Protein AF-A0A9W9SJA1-F1 (afdb_monomer)

InterPro domains:
  IPR000675 Cutinase/acetylxylan esterase [PF01083] (26-110)
  IPR029058 Alpha/Beta hydrolase fold [G3DSA:3.40.50.1820] (1-114)
  IPR029058 Alpha/Beta hydrolase fold [SSF53474] (3-116)

Sequence (122 aa):
MVVSDMLAGGGDDGTLGNLTRPSVNPNTLDSHIAAVLLYGDPRHMPKQTYNVGDVTATGKYPRTAAQLTALSKYANRVHDYCDNKDGVCDAAGTNLSAHIAYVTIWNKTAATGLWTCCSTWA

Nearest PDB structures (foldseek):
  1qoz-assembly2_B  TM=8.575E-01  e=5.100E-05  Trichoderma reesei
  2axe-assembly1_A  TM=8.522E-01  e=3.825E-04  Talaromyces purpureogenus

Structure (mmCIF, N/CA/C/O backbone):
data_AF-A0A9W9SJA1-F1
#
_entry.id   AF-A0A9W9SJA1-F1
#
loop_
_atom_site.group_PDB
_atom_site.id
_atom_site.type_symbol
_atom_site.label_atom_id
_atom_site.label_alt_id
_atom_site.label_comp_id
_atom_site.label_asym_id
_atom_site.label_entity_id
_atom_site.label_seq_id
_atom_site.pdbx_PDB_ins_code
_atom_site.Cartn_x
_atom_site.Cartn_y
_atom_site.Cartn_z
_atom_site.occupancy
_atom_site.B_iso_or_equiv
_atom_site.auth_seq_id
_atom_site.auth_comp_id
_atom_site.auth_asym_id
_atom_site.auth_atom_id
_atom_site.pdbx_PDB_model_num
ATOM 1 N N . MET A 1 1 ? -4.201 -3.994 -2.625 1.00 81.56 1 MET A N 1
ATOM 2 C CA . MET A 1 1 ? -4.991 -3.267 -3.641 1.00 81.56 1 MET A CA 1
ATOM 3 C C . MET A 1 1 ? -6.499 -3.331 -3.383 1.00 81.56 1 MET A C 1
ATOM 5 O O . MET A 1 1 ? -6.995 -2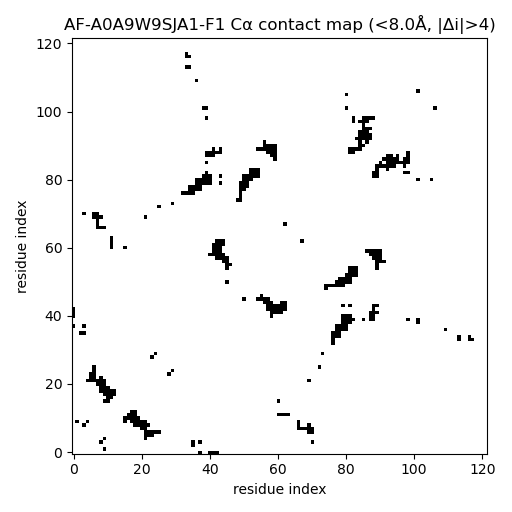.386 -2.797 1.00 81.56 1 MET A O 1
ATOM 9 N N . VAL A 1 2 ? -7.248 -4.390 -3.744 1.00 90.19 2 VAL A N 1
ATOM 10 C CA . VAL A 1 2 ? -8.738 -4.339 -3.730 1.00 90.19 2 VAL A CA 1
ATOM 11 C C . VAL A 1 2 ? -9.327 -4.026 -2.350 1.00 90.19 2 VAL A C 1
ATOM 13 O O . VAL A 1 2 ? -10.093 -3.077 -2.215 1.00 90.19 2 VAL A O 1
ATOM 16 N N . VAL A 1 3 ? -8.944 -4.781 -1.315 1.00 93.06 3 VAL A N 1
ATOM 17 C CA . VAL A 1 3 ? -9.481 -4.594 0.046 1.00 93.06 3 VAL A CA 1
ATOM 18 C C . VAL A 1 3 ? -9.175 -3.192 0.572 1.00 93.06 3 VAL A C 1
ATOM 20 O O . VAL A 1 3 ? -10.067 -2.501 1.051 1.00 93.06 3 VAL A O 1
ATOM 23 N N . SER A 1 4 ? -7.933 -2.729 0.435 1.00 94.50 4 SER A N 1
ATOM 24 C CA . SER A 1 4 ? -7.539 -1.395 0.887 1.00 94.50 4 SER A CA 1
ATOM 25 C C . SER A 1 4 ? -8.164 -0.267 0.056 1.00 94.50 4 SER A C 1
ATOM 27 O O . SER A 1 4 ? -8.399 0.813 0.590 1.00 94.50 4 SER A O 1
ATOM 29 N N . ASP A 1 5 ? -8.526 -0.504 -1.206 1.00 96.44 5 ASP A N 1
ATOM 30 C CA . ASP A 1 5 ? -9.250 0.466 -2.038 1.00 96.44 5 ASP A CA 1
ATOM 31 C C . ASP A 1 5 ? -10.730 0.577 -1.666 1.00 96.44 5 ASP A C 1
ATOM 33 O O . ASP A 1 5 ? -11.303 1.661 -1.757 1.00 96.44 5 ASP A O 1
ATOM 37 N N . MET A 1 6 ? -11.344 -0.487 -1.143 1.00 94.69 6 MET A N 1
ATOM 38 C CA . MET A 1 6 ? -12.677 -0.384 -0.538 1.00 94.69 6 MET A CA 1
ATOM 39 C C . MET A 1 6 ? -12.672 0.561 0.676 1.00 94.69 6 MET A C 1
ATOM 41 O O . MET A 1 6 ? -13.630 1.306 0.886 1.00 94.69 6 MET A O 1
ATOM 45 N N . LEU A 1 7 ? -11.580 0.571 1.449 1.00 95.00 7 LEU A N 1
ATOM 46 C CA . LEU A 1 7 ? -11.418 1.396 2.655 1.00 95.00 7 LEU A CA 1
ATOM 47 C C . LEU A 1 7 ? -10.986 2.835 2.359 1.00 95.00 7 LEU A C 1
ATOM 49 O O . LEU A 1 7 ? -11.338 3.754 3.099 1.00 95.00 7 LEU A O 1
ATOM 53 N N . ALA A 1 8 ? -10.205 3.026 1.297 1.00 96.00 8 ALA A N 1
ATOM 54 C CA . ALA A 1 8 ? -9.491 4.271 1.030 1.00 96.00 8 ALA A CA 1
ATOM 55 C C . ALA A 1 8 ? -9.891 4.966 -0.279 1.00 96.00 8 ALA A C 1
ATOM 57 O O . ALA A 1 8 ? -9.496 6.108 -0.508 1.00 96.00 8 ALA A O 1
ATOM 58 N N . GLY A 1 9 ? -10.689 4.308 -1.120 1.00 96.38 9 GLY A N 1
ATOM 59 C CA . GLY A 1 9 ? -10.883 4.681 -2.517 1.00 96.38 9 GLY A CA 1
ATOM 60 C C . GLY A 1 9 ? -9.776 4.106 -3.401 1.00 96.38 9 GLY A C 1
ATOM 61 O O . GLY A 1 9 ? -8.655 3.884 -2.942 1.00 96.38 9 GLY A O 1
ATOM 62 N N . GLY A 1 10 ? -10.095 3.851 -4.667 1.00 96.44 10 GLY A N 1
ATOM 63 C CA . GLY A 1 10 ? -9.194 3.311 -5.688 1.00 96.44 10 GLY A CA 1
ATOM 64 C C . GLY A 1 10 ? -8.877 4.325 -6.787 1.00 96.44 10 GLY A C 1
ATOM 65 O O . GLY A 1 10 ? -9.224 5.504 -6.672 1.00 96.44 10 GLY A O 1
ATOM 66 N N . GLY A 1 11 ? -8.221 3.849 -7.844 1.00 96.62 11 GLY A N 1
ATOM 67 C CA . GLY A 1 11 ? -7.810 4.664 -8.989 1.00 96.62 11 GLY A CA 1
ATOM 68 C C . GLY A 1 11 ? -6.584 5.539 -8.720 1.00 96.62 11 GLY A C 1
ATOM 69 O O . GLY A 1 11 ? -6.146 5.708 -7.575 1.00 96.62 11 GLY A O 1
ATOM 70 N N . ASP A 1 12 ? -6.044 6.092 -9.798 1.00 95.62 12 ASP A N 1
ATOM 71 C CA . ASP A 1 12 ? -4.897 7.009 -9.822 1.00 95.62 12 ASP A CA 1
ATOM 72 C C . ASP A 1 12 ? -5.044 8.116 -10.889 1.00 95.62 12 ASP A C 1
ATOM 74 O O . ASP A 1 12 ? -4.087 8.842 -11.140 1.00 95.62 12 ASP A O 1
ATOM 78 N N . ASP A 1 13 ? -6.223 8.236 -11.521 1.00 95.06 13 ASP A N 1
ATOM 79 C CA . ASP A 1 13 ? -6.470 9.045 -12.729 1.00 95.06 13 ASP A CA 1
ATOM 80 C C . ASP A 1 13 ? -5.491 8.727 -13.880 1.00 95.06 13 ASP A C 1
ATOM 82 O O . ASP A 1 13 ? -5.178 9.567 -14.724 1.00 95.06 13 ASP A O 1
ATOM 86 N N . GLY A 1 14 ? -5.017 7.480 -13.925 1.00 94.69 14 GLY A N 1
ATOM 87 C CA . GLY A 1 14 ? -4.052 6.985 -14.894 1.00 94.69 14 GLY A CA 1
ATOM 88 C C . GLY A 1 14 ? -4.241 5.496 -15.164 1.00 94.69 14 GLY A C 1
ATOM 89 O O . GLY A 1 14 ? -5.250 5.078 -15.735 1.00 94.69 14 GLY A O 1
ATOM 90 N N . THR A 1 15 ? -3.253 4.684 -14.785 1.00 95.25 15 THR A N 1
ATOM 91 C CA . THR A 1 15 ? -3.222 3.250 -15.128 1.00 95.25 15 THR A CA 1
ATOM 92 C C . THR A 1 15 ? -4.339 2.466 -14.442 1.00 95.25 15 THR A C 1
ATOM 94 O O . THR A 1 15 ? -4.874 1.518 -15.014 1.00 95.25 15 THR A O 1
ATOM 97 N N . LEU A 1 16 ? -4.706 2.859 -13.223 1.00 95.12 16 LEU A N 1
ATOM 98 C CA . LEU A 1 16 ? -5.771 2.238 -12.438 1.00 95.12 16 LEU A CA 1
ATOM 99 C C . LEU A 1 16 ? -7.152 2.855 -12.718 1.00 95.12 16 LEU A C 1
ATOM 101 O O . LEU A 1 16 ? -8.137 2.455 -12.094 1.00 95.12 16 LEU A O 1
ATOM 105 N N . GLY A 1 17 ? -7.231 3.805 -13.652 1.00 96.19 17 GLY A N 1
ATOM 106 C CA . GLY A 1 17 ? -8.450 4.519 -14.008 1.00 96.19 17 GLY A CA 1
ATOM 107 C C . GLY A 1 17 ? -8.830 5.611 -13.008 1.00 96.19 17 GLY A C 1
ATOM 108 O O . GLY A 1 17 ? -8.047 6.003 -12.137 1.00 96.19 17 GLY A O 1
ATOM 109 N N . ASN A 1 18 ? -10.056 6.114 -13.165 1.00 97.31 18 ASN A N 1
ATOM 110 C CA . ASN A 1 18 ? -10.565 7.257 -12.411 1.00 97.31 18 ASN A CA 1
ATOM 111 C C . ASN A 1 18 ? -10.542 7.015 -10.900 1.00 97.31 18 ASN A C 1
ATOM 113 O O . ASN A 1 18 ? -10.853 5.918 -10.424 1.00 97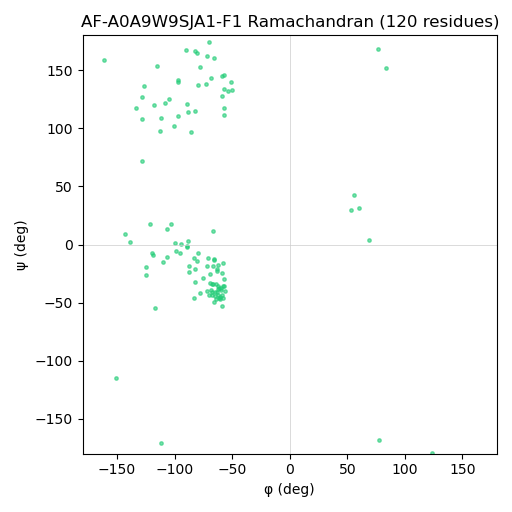.31 18 ASN A O 1
ATOM 117 N N . LEU A 1 19 ? -10.271 8.077 -10.143 1.00 97.25 19 LEU A N 1
ATOM 118 C CA . LEU A 1 19 ? -10.395 8.051 -8.690 1.00 97.25 19 LEU A CA 1
ATOM 119 C C . LEU A 1 19 ? -11.809 7.652 -8.247 1.00 97.25 19 LEU A C 1
ATOM 121 O O . LEU A 1 19 ? -12.817 8.193 -8.708 1.00 97.25 19 LEU A O 1
ATOM 125 N N . THR A 1 20 ? -11.880 6.738 -7.282 1.00 96.38 20 THR A N 1
ATOM 126 C CA . THR A 1 20 ? -13.134 6.329 -6.642 1.00 96.38 20 THR A CA 1
ATOM 127 C C . THR A 1 20 ? -13.140 6.702 -5.165 1.00 96.38 20 THR A C 1
ATOM 129 O O . THR A 1 20 ? -12.101 6.835 -4.518 1.00 96.38 20 THR A O 1
ATOM 132 N N . ARG A 1 21 ? -14.339 6.892 -4.609 1.00 95.19 21 ARG A N 1
ATOM 133 C CA . ARG A 1 21 ? -14.518 7.107 -3.167 1.00 95.19 21 ARG A CA 1
ATOM 134 C C . ARG A 1 21 ? -14.425 5.767 -2.422 1.00 95.19 21 ARG A C 1
ATOM 136 O O . ARG A 1 21 ? -14.791 4.748 -3.009 1.00 95.19 21 ARG A O 1
ATOM 143 N N . PRO A 1 22 ? -14.017 5.759 -1.137 1.00 94.19 22 PRO A N 1
ATOM 144 C CA . PRO A 1 22 ? -14.170 4.583 -0.284 1.00 94.19 22 PRO A CA 1
ATOM 145 C C . PRO A 1 22 ? -15.600 4.040 -0.344 1.00 94.19 22 PRO A C 1
ATOM 147 O O . PRO A 1 22 ? -16.556 4.811 -0.221 1.00 94.19 22 PRO A O 1
ATOM 150 N N . SER A 1 23 ? -15.746 2.728 -0.521 1.00 92.06 23 SER A N 1
ATOM 151 C CA . SER A 1 23 ? -17.045 2.048 -0.481 1.00 92.06 23 SER A CA 1
ATOM 152 C C . SER A 1 23 ? -17.429 1.622 0.936 1.00 92.06 23 SER A C 1
ATOM 154 O O . SER A 1 23 ? -18.613 1.489 1.240 1.00 92.06 23 SER A O 1
ATOM 156 N N . VAL A 1 24 ? -16.446 1.456 1.824 1.00 89.94 24 VAL A N 1
ATOM 157 C CA . VAL A 1 24 ? -16.663 1.189 3.247 1.00 89.94 24 VAL A CA 1
ATOM 158 C C . VAL A 1 24 ? -16.756 2.508 4.000 1.00 89.94 24 VAL A C 1
ATOM 160 O O . VAL A 1 24 ? -15.823 3.313 4.009 1.00 89.94 24 VAL A O 1
ATOM 163 N N . ASN A 1 25 ? -17.893 2.725 4.661 1.00 84.06 25 ASN A N 1
ATOM 164 C CA . ASN A 1 25 ? -18.085 3.881 5.522 1.00 84.06 25 ASN A CA 1
ATOM 165 C C . ASN A 1 25 ? -17.466 3.613 6.911 1.00 84.06 25 ASN A C 1
ATOM 167 O O . ASN A 1 25 ? -17.983 2.760 7.643 1.00 84.06 25 ASN A O 1
ATOM 171 N N . PRO A 1 26 ? -16.417 4.356 7.316 1.00 76.19 26 PRO A N 1
ATOM 172 C CA . PRO A 1 26 ? -15.775 4.167 8.616 1.00 76.19 26 PRO A CA 1
ATOM 173 C C . PRO A 1 26 ? -16.715 4.465 9.792 1.00 76.19 26 PRO A C 1
ATOM 175 O O . PRO A 1 26 ? -16.511 3.970 10.887 1.00 76.19 26 PRO A O 1
ATOM 178 N N . ASN A 1 27 ? -17.786 5.233 9.595 1.00 78.19 27 ASN A N 1
ATOM 179 C CA . ASN A 1 27 ? -18.708 5.553 10.686 1.00 78.19 27 ASN A CA 1
ATOM 180 C C . ASN A 1 27 ? -19.708 4.425 10.982 1.00 78.19 27 ASN A C 1
ATOM 182 O O . ASN A 1 27 ? -20.384 4.475 12.003 1.00 78.19 27 ASN A O 1
ATOM 186 N N . THR A 1 28 ? -19.849 3.443 10.086 1.00 78.38 28 THR A N 1
ATOM 187 C CA . THR A 1 28 ? -20.863 2.381 10.218 1.00 78.38 28 THR A CA 1
ATOM 188 C C . THR A 1 28 ? -20.284 0.976 10.176 1.00 78.38 28 THR A C 1
ATOM 190 O O . THR A 1 28 ? -20.905 0.061 10.700 1.00 78.38 28 THR A O 1
ATOM 193 N N . LEU A 1 29 ? -19.136 0.777 9.524 1.00 76.75 29 LEU A N 1
ATOM 194 C CA . LEU A 1 29 ? -18.564 -0.554 9.301 1.00 76.75 29 LEU A CA 1
ATOM 195 C C . LEU A 1 29 ? -17.178 -0.740 9.927 1.00 76.75 29 LEU A C 1
ATOM 197 O O . LEU A 1 29 ? -16.679 -1.861 9.951 1.00 76.75 29 LEU A O 1
ATOM 201 N N . ASP A 1 30 ? -16.571 0.318 10.471 1.00 73.50 30 ASP A N 1
ATOM 202 C CA . ASP A 1 30 ? -15.244 0.243 11.095 1.00 73.50 30 ASP A CA 1
ATOM 203 C C . ASP A 1 30 ? -15.193 -0.740 12.270 1.00 73.50 30 ASP A C 1
ATOM 205 O O . ASP A 1 30 ? -14.249 -1.518 12.387 1.00 73.50 30 ASP A O 1
ATOM 209 N N . SER A 1 31 ? -16.246 -0.785 13.091 1.00 79.50 31 SER A N 1
ATOM 210 C CA . SER A 1 31 ? -16.354 -1.706 14.230 1.00 79.50 31 SER A CA 1
ATOM 211 C C . SER A 1 31 ? -16.438 -3.182 13.834 1.00 79.50 31 SER A C 1
ATOM 213 O O . SER A 1 31 ? -16.305 -4.043 14.697 1.00 79.50 31 SER A O 1
ATOM 215 N N . HIS A 1 32 ? -16.671 -3.488 12.555 1.00 86.94 32 HIS A N 1
ATOM 216 C CA . HIS A 1 32 ? -16.768 -4.857 12.043 1.00 86.94 32 HIS A CA 1
ATOM 217 C C . HIS A 1 32 ? -15.479 -5.346 11.378 1.00 86.94 32 HIS A C 1
ATOM 219 O O . HIS A 1 32 ? -15.385 -6.513 11.000 1.00 86.94 32 HIS A O 1
ATOM 225 N N . ILE A 1 33 ? -14.483 -4.475 11.231 1.00 88.50 33 ILE A N 1
ATOM 226 C CA . ILE A 1 33 ? -13.179 -4.840 10.691 1.00 88.50 33 ILE A CA 1
ATOM 227 C C . ILE A 1 33 ? -12.263 -5.090 11.879 1.00 88.50 33 ILE A C 1
ATOM 229 O O . ILE A 1 33 ? -11.896 -4.157 12.583 1.00 88.50 33 ILE A O 1
ATOM 233 N N . ALA A 1 34 ? -11.881 -6.346 12.099 1.00 89.12 34 ALA A N 1
ATOM 234 C CA . ALA A 1 34 ? -10.906 -6.681 13.134 1.00 89.12 34 ALA A CA 1
ATOM 235 C C . ALA A 1 34 ? -9.473 -6.376 12.671 1.00 89.12 34 ALA A C 1
ATOM 237 O O . ALA A 1 34 ? -8.681 -5.815 13.420 1.00 89.12 34 ALA A O 1
ATOM 238 N N . ALA A 1 35 ? -9.154 -6.701 11.416 1.00 91.88 35 ALA A N 1
ATOM 239 C CA . ALA A 1 35 ? -7.833 -6.497 10.838 1.00 91.88 35 ALA A CA 1
ATOM 240 C C . ALA A 1 35 ? -7.866 -6.525 9.306 1.00 91.88 35 ALA A C 1
ATOM 242 O O . ALA A 1 35 ? -8.769 -7.101 8.696 1.00 91.88 35 ALA A O 1
ATOM 243 N N . VAL A 1 36 ? -6.845 -5.932 8.691 1.00 93.56 36 VAL A N 1
ATOM 244 C CA . VAL A 1 36 ? -6.634 -5.887 7.243 1.00 93.56 36 VAL A CA 1
ATOM 245 C C . VAL A 1 36 ? -5.180 -6.237 6.968 1.00 93.56 36 VAL A C 1
ATOM 247 O O . VAL A 1 36 ? -4.279 -5.518 7.387 1.00 93.56 36 VAL A O 1
ATOM 250 N N . LEU A 1 37 ? -4.949 -7.330 6.249 1.00 95.31 37 LEU A N 1
ATOM 251 C CA . LEU A 1 37 ? -3.609 -7.754 5.853 1.00 95.31 37 LEU A CA 1
ATOM 252 C C . LEU A 1 37 ? -3.402 -7.439 4.376 1.00 95.31 37 LEU A C 1
ATOM 254 O O . LEU A 1 37 ? -4.194 -7.865 3.532 1.00 95.31 37 LEU A O 1
ATOM 258 N N . LEU A 1 38 ? -2.343 -6.699 4.066 1.00 97.00 38 LEU A N 1
ATOM 259 C CA . LEU A 1 38 ? -1.947 -6.381 2.702 1.00 97.00 38 LEU A CA 1
ATOM 260 C C . LEU A 1 38 ? -0.565 -6.982 2.463 1.00 97.00 38 LEU A C 1
ATOM 262 O O . LEU A 1 38 ? 0.380 -6.679 3.180 1.00 97.00 38 LEU A O 1
ATOM 266 N N . TYR A 1 39 ? -0.468 -7.877 1.488 1.00 97.38 39 TYR A N 1
ATOM 267 C CA . TYR A 1 39 ? 0.785 -8.507 1.084 1.00 97.38 39 TYR A CA 1
ATOM 268 C C . TYR A 1 39 ? 1.202 -7.945 -0.263 1.00 97.38 39 TYR A C 1
ATOM 270 O O . TYR A 1 39 ? 0.423 -8.025 -1.217 1.00 97.38 39 TYR A O 1
ATOM 278 N N . GLY A 1 40 ? 2.396 -7.354 -0.316 1.00 97.06 40 GLY A N 1
ATOM 279 C CA . GLY A 1 40 ? 2.942 -6.767 -1.531 1.00 97.06 40 GLY A CA 1
ATOM 280 C C . GLY A 1 40 ? 2.006 -5.728 -2.144 1.00 97.06 40 GLY A C 1
ATOM 281 O O . GLY A 1 40 ? 1.802 -5.756 -3.356 1.00 97.06 40 GLY A O 1
ATOM 282 N N . ASP A 1 41 ? 1.379 -4.847 -1.344 1.00 97.50 41 ASP A N 1
ATOM 283 C CA . ASP A 1 41 ? 0.404 -3.886 -1.878 1.00 97.50 41 ASP A CA 1
ATOM 284 C C . ASP A 1 41 ? 1.067 -3.026 -2.970 1.00 97.50 41 ASP A C 1
ATOM 286 O O . ASP A 1 41 ? 1.960 -2.236 -2.661 1.00 97.50 41 ASP A O 1
ATOM 290 N N . PRO A 1 42 ? 0.610 -3.080 -4.239 1.00 97.25 42 PRO A N 1
ATOM 291 C CA . PRO A 1 42 ? 1.115 -2.182 -5.277 1.00 97.25 42 PRO A CA 1
ATOM 292 C C . PRO A 1 42 ? 0.922 -0.705 -4.920 1.00 97.25 42 PRO A C 1
ATOM 294 O O . PRO A 1 42 ? 1.510 0.169 -5.551 1.00 97.25 42 PRO A O 1
ATOM 297 N N . ARG A 1 43 ? 0.061 -0.431 -3.933 1.00 97.50 43 ARG A N 1
ATOM 298 C CA . ARG A 1 43 ? -0.286 0.900 -3.444 1.00 97.50 43 ARG A CA 1
ATOM 299 C C . ARG A 1 43 ? 0.403 1.246 -2.120 1.00 97.50 43 ARG A C 1
ATOM 301 O O . ARG A 1 43 ? -0.055 2.157 -1.428 1.00 97.50 43 ARG A O 1
ATOM 308 N N . HIS A 1 44 ? 1.468 0.521 -1.767 1.00 97.88 44 HIS A N 1
ATOM 309 C CA . HIS A 1 44 ? 2.299 0.787 -0.596 1.00 97.88 44 HIS A CA 1
ATOM 310 C C . HIS A 1 44 ? 2.758 2.248 -0.559 1.00 97.88 44 HIS A C 1
ATOM 312 O O . HIS A 1 44 ? 3.129 2.832 -1.584 1.00 97.88 44 HIS A O 1
ATOM 318 N N . MET A 1 45 ? 2.749 2.832 0.637 1.00 98.00 45 MET A N 1
ATOM 319 C CA . MET A 1 45 ? 3.273 4.169 0.893 1.00 98.00 45 MET A CA 1
ATOM 320 C C . MET A 1 45 ? 4.288 4.102 2.034 1.00 98.00 45 MET A C 1
ATOM 322 O O . MET A 1 45 ? 4.009 3.473 3.057 1.00 98.00 45 MET A O 1
ATOM 326 N N . PRO A 1 46 ? 5.438 4.782 1.919 1.00 97.44 46 PRO A N 1
ATOM 327 C CA . PRO A 1 46 ? 6.444 4.752 2.965 1.00 97.44 46 PRO A CA 1
ATOM 328 C C . PRO A 1 46 ? 5.994 5.541 4.203 1.00 97.44 46 PRO A C 1
ATOM 330 O O . PRO A 1 46 ? 5.117 6.413 4.144 1.00 97.44 46 PRO A O 1
ATOM 333 N N . LYS A 1 47 ? 6.660 5.272 5.333 1.00 95.62 47 LYS A N 1
ATOM 334 C CA . LYS A 1 47 ? 6.498 5.996 6.612 1.00 95.62 47 LYS A CA 1
ATOM 335 C C . LYS A 1 47 ? 5.078 5.952 7.191 1.00 95.62 47 LYS A C 1
ATOM 337 O O . LYS A 1 47 ? 4.650 6.901 7.846 1.00 95.62 47 LYS A O 1
ATOM 342 N N . GLN A 1 48 ? 4.350 4.866 6.955 1.00 97.06 48 GLN A N 1
ATOM 343 C CA . GLN A 1 48 ? 3.047 4.646 7.572 1.00 97.06 48 GLN A CA 1
ATOM 344 C C . GLN A 1 48 ? 3.193 3.758 8.804 1.00 97.06 48 GLN A C 1
ATOM 346 O O . GLN A 1 48 ? 3.971 2.808 8.806 1.00 97.06 48 GLN A O 1
ATOM 351 N N . THR A 1 49 ? 2.431 4.054 9.856 1.00 96.19 49 THR A N 1
ATOM 352 C CA . THR A 1 49 ? 2.494 3.313 11.129 1.00 96.19 49 THR A CA 1
ATOM 353 C C . THR A 1 49 ? 2.001 1.872 11.013 1.00 96.19 49 THR A C 1
ATOM 355 O O . THR A 1 49 ? 2.296 1.061 11.882 1.00 96.19 49 THR A O 1
ATOM 358 N N . TYR A 1 50 ? 1.240 1.569 9.961 1.00 95.12 50 TYR A N 1
ATOM 359 C CA . TYR A 1 50 ? 0.715 0.239 9.657 1.00 95.12 50 TYR A CA 1
ATOM 360 C C . TYR A 1 50 ? 1.652 -0.610 8.784 1.00 95.12 50 TYR A C 1
ATOM 362 O O . TYR A 1 50 ? 1.320 -1.752 8.470 1.00 95.12 50 TYR A O 1
ATOM 370 N N . ASN A 1 51 ? 2.804 -0.080 8.363 1.00 97.12 51 ASN A N 1
ATOM 371 C CA . ASN A 1 51 ? 3.753 -0.844 7.557 1.00 97.12 51 ASN A CA 1
ATOM 372 C C . ASN A 1 51 ? 4.461 -1.898 8.414 1.00 97.12 51 ASN A C 1
ATOM 374 O O . ASN A 1 51 ? 4.897 -1.622 9.533 1.00 97.12 51 ASN A O 1
ATOM 378 N N . VAL A 1 52 ? 4.628 -3.091 7.852 1.00 95.12 52 VAL A N 1
ATOM 379 C CA . VAL A 1 52 ? 5.480 -4.145 8.395 1.00 95.12 52 VAL A CA 1
ATOM 380 C C . VAL A 1 52 ? 6.664 -4.319 7.449 1.00 95.12 52 VAL A C 1
ATOM 382 O O . VAL A 1 52 ? 6.506 -4.805 6.332 1.00 95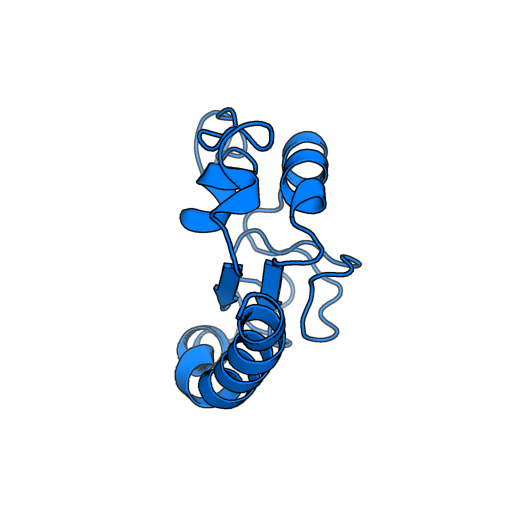.12 52 VAL A O 1
ATOM 385 N N . GLY A 1 53 ? 7.840 -3.885 7.903 1.00 88.94 53 GLY A N 1
ATOM 386 C CA . GLY A 1 53 ? 9.056 -3.778 7.093 1.00 88.94 53 GLY A CA 1
ATOM 387 C C . GLY A 1 53 ? 9.625 -2.356 7.103 1.00 88.94 53 GLY A C 1
ATOM 388 O O . GLY A 1 53 ? 9.086 -1.463 7.758 1.00 88.94 53 GLY A O 1
ATOM 389 N N . ASP A 1 54 ? 10.730 -2.150 6.390 1.00 91.31 54 ASP A N 1
ATOM 390 C CA . ASP A 1 54 ? 11.496 -0.897 6.348 1.00 91.31 54 ASP A CA 1
ATOM 391 C C . ASP A 1 54 ? 11.620 -0.301 4.933 1.00 91.31 54 ASP A C 1
ATOM 393 O O . ASP A 1 54 ? 12.452 0.577 4.692 1.00 91.31 54 ASP A O 1
ATOM 397 N N . VAL A 1 55 ? 10.765 -0.734 3.997 1.00 96.88 55 VAL A N 1
ATOM 398 C CA . VAL A 1 55 ? 10.718 -0.195 2.630 1.00 96.88 55 VAL A CA 1
ATOM 399 C C . VAL A 1 55 ? 10.427 1.309 2.659 1.00 96.88 55 VAL A C 1
ATOM 401 O O . VAL A 1 55 ? 9.487 1.791 3.294 1.00 96.88 55 VAL A O 1
ATOM 404 N N . THR A 1 56 ? 11.281 2.069 1.969 1.00 96.62 56 THR A N 1
ATOM 405 C CA . THR A 1 56 ? 11.229 3.542 1.936 1.00 96.62 56 THR A CA 1
ATOM 406 C C . THR A 1 56 ? 10.709 4.107 0.615 1.00 96.62 56 THR A C 1
ATOM 408 O O . THR A 1 56 ? 10.406 5.301 0.548 1.00 96.62 56 THR A O 1
ATOM 411 N N . ALA A 1 57 ? 10.580 3.271 -0.417 1.00 98.00 57 ALA A N 1
ATOM 412 C CA . ALA A 1 57 ? 9.949 3.625 -1.681 1.00 98.00 57 ALA A CA 1
ATOM 413 C C . ALA A 1 57 ? 8.419 3.499 -1.597 1.00 98.00 57 ALA A C 1
ATOM 415 O O . ALA A 1 57 ? 7.870 2.910 -0.669 1.00 98.00 57 ALA A O 1
ATOM 416 N N . THR A 1 58 ? 7.719 4.059 -2.581 1.00 98.25 58 THR A N 1
ATOM 417 C CA . THR A 1 58 ? 6.302 3.751 -2.809 1.00 98.25 58 THR A CA 1
ATOM 418 C C . THR A 1 58 ? 6.154 2.444 -3.579 1.00 98.25 58 THR A C 1
ATOM 420 O O . THR A 1 58 ? 7.092 2.008 -4.242 1.00 98.25 58 THR A O 1
ATOM 423 N N . GLY A 1 59 ? 4.946 1.884 -3.594 1.00 97.81 59 GLY A N 1
ATOM 424 C CA . GLY A 1 59 ? 4.570 0.870 -4.576 1.00 97.81 59 GLY A CA 1
ATOM 425 C C . GLY A 1 59 ? 4.418 1.446 -5.984 1.00 97.81 59 GLY A C 1
ATOM 426 O O . GLY A 1 59 ? 4.493 2.661 -6.195 1.00 97.81 59 GLY A O 1
ATOM 427 N N . LYS A 1 60 ? 4.197 0.560 -6.960 1.00 97.19 60 LYS A N 1
ATOM 428 C CA . LYS A 1 60 ? 4.008 0.913 -8.380 1.00 97.19 60 LYS A CA 1
ATOM 429 C C . LYS A 1 60 ? 2.863 1.890 -8.641 1.00 97.19 60 LYS A C 1
ATOM 431 O O . LYS A 1 60 ? 2.926 2.648 -9.604 1.00 97.19 60 LYS A O 1
ATOM 436 N N . TYR A 1 61 ? 1.829 1.857 -7.809 1.00 97.25 61 TYR A N 1
ATOM 437 C CA . TYR A 1 61 ? 0.628 2.674 -7.949 1.00 97.25 61 TYR A CA 1
ATOM 438 C C . TYR A 1 61 ? 0.342 3.402 -6.630 1.00 97.25 61 TYR A C 1
ATOM 440 O O . TYR A 1 61 ? -0.582 3.023 -5.902 1.00 97.25 61 TYR A O 1
ATOM 448 N N . PRO A 1 62 ? 1.161 4.411 -6.278 1.00 96.00 62 PRO A N 1
ATOM 449 C CA . PRO A 1 62 ? 1.086 5.083 -4.987 1.00 96.00 62 PRO A CA 1
ATOM 450 C C . PRO A 1 62 ? -0.297 5.683 -4.733 1.00 96.00 62 PRO A C 1
ATOM 452 O O . PRO A 1 62 ? -0.973 6.167 -5.643 1.00 96.00 62 PRO A O 1
ATOM 455 N N . ARG A 1 63 ? -0.717 5.683 -3.466 1.00 97.12 63 ARG A N 1
ATOM 456 C CA . ARG A 1 63 ? -1.969 6.329 -3.057 1.00 97.12 63 ARG A CA 1
ATOM 457 C C . ARG A 1 63 ? -1.856 7.841 -3.180 1.00 97.12 63 ARG A C 1
ATOM 459 O O . ARG A 1 63 ? -0.839 8.435 -2.823 1.00 97.12 63 ARG A O 1
ATOM 466 N N . THR A 1 64 ? -2.949 8.480 -3.585 1.00 97.38 64 THR A N 1
ATOM 467 C CA . THR A 1 64 ? -3.080 9.934 -3.454 1.00 97.38 64 THR A CA 1
ATOM 468 C C . THR A 1 64 ? -3.128 10.332 -1.978 1.00 97.38 64 THR A C 1
ATOM 470 O O . THR A 1 64 ? -3.471 9.527 -1.109 1.00 97.38 64 THR A O 1
ATOM 473 N N . ALA A 1 65 ? -2.851 11.602 -1.669 1.00 97.12 65 ALA A N 1
ATOM 474 C CA . ALA A 1 65 ? -2.931 12.105 -0.295 1.00 97.12 65 ALA A CA 1
ATOM 475 C C . ALA A 1 65 ? -4.325 11.897 0.338 1.00 97.12 65 ALA A C 1
ATOM 477 O O . ALA A 1 65 ? -4.436 11.575 1.523 1.00 97.12 65 ALA A O 1
ATOM 478 N N . ALA A 1 66 ? -5.392 12.026 -0.459 1.00 97.06 66 ALA A N 1
ATOM 479 C CA . ALA A 1 66 ? -6.763 11.796 -0.008 1.00 97.06 66 ALA A CA 1
ATOM 480 C C . ALA A 1 66 ? -7.019 10.318 0.332 1.00 97.06 66 ALA A C 1
ATOM 482 O O . ALA A 1 66 ? -7.590 10.021 1.381 1.00 97.06 66 ALA A O 1
ATOM 483 N N . GLN A 1 6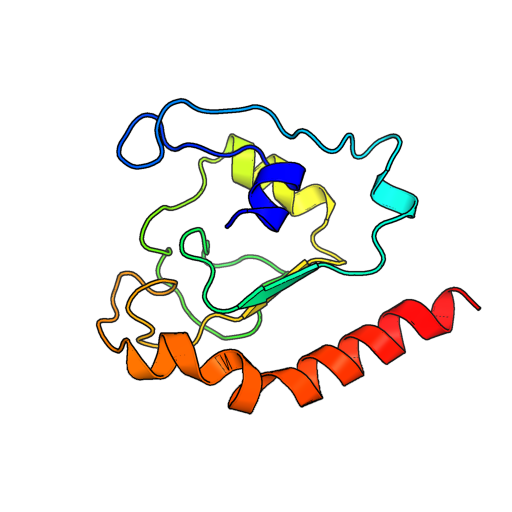7 ? -6.548 9.395 -0.512 1.00 97.56 67 GLN A N 1
ATOM 484 C CA . GLN A 1 67 ? -6.638 7.955 -0.252 1.00 97.56 67 GLN A CA 1
ATOM 485 C C . GLN A 1 67 ? -5.805 7.561 0.974 1.00 97.56 67 GLN A C 1
ATOM 487 O O . GLN A 1 67 ? -6.261 6.789 1.813 1.00 97.56 67 GLN A O 1
ATOM 492 N N . LEU A 1 68 ? -4.608 8.131 1.132 1.00 97.19 68 LEU A N 1
ATOM 493 C CA . LEU A 1 68 ? -3.752 7.872 2.288 1.00 97.19 68 LEU A CA 1
ATOM 494 C C . LEU A 1 68 ? -4.408 8.325 3.602 1.00 97.19 68 LEU A C 1
ATOM 496 O O . LEU A 1 68 ? -4.429 7.575 4.575 1.00 97.19 68 LEU A O 1
ATOM 500 N N . THR A 1 69 ? -5.023 9.510 3.592 1.00 96.25 69 THR A N 1
ATOM 501 C CA . THR A 1 69 ? -5.804 10.047 4.722 1.00 96.25 69 THR A CA 1
ATOM 502 C C . THR A 1 69 ? -7.038 9.193 5.029 1.00 96.25 69 THR A C 1
ATOM 504 O O . THR A 1 69 ? -7.454 9.067 6.179 1.00 96.25 69 THR A O 1
ATOM 507 N N . ALA A 1 70 ? -7.664 8.603 4.010 1.00 95.38 70 ALA A N 1
ATOM 508 C CA . ALA A 1 70 ? -8.787 7.696 4.213 1.00 95.38 70 ALA A CA 1
ATOM 509 C C . ALA A 1 70 ? -8.331 6.369 4.844 1.00 95.38 70 ALA A C 1
ATOM 511 O O . ALA A 1 70 ? -8.959 5.914 5.800 1.00 95.38 70 ALA A O 1
ATOM 512 N N . LEU A 1 71 ? -7.220 5.790 4.371 1.00 95.75 71 LEU A N 1
ATOM 513 C CA . LEU A 1 71 ? -6.680 4.536 4.903 1.00 95.75 71 LEU A CA 1
ATOM 514 C C . LEU A 1 71 ? -6.148 4.686 6.334 1.00 95.75 71 LEU A C 1
ATOM 516 O O . LEU A 1 71 ? -6.302 3.768 7.136 1.00 95.75 71 LEU A O 1
ATOM 520 N N . SER A 1 72 ? -5.581 5.846 6.689 1.00 94.38 72 SER A N 1
ATOM 521 C CA . SER A 1 72 ? -5.025 6.087 8.028 1.00 94.38 72 SER A CA 1
ATOM 522 C C . SER A 1 72 ? -6.067 6.001 9.149 1.00 94.38 72 SER A C 1
ATOM 524 O O . SER A 1 72 ? -5.702 5.808 10.305 1.00 94.38 72 SER A O 1
ATOM 526 N N . LYS A 1 73 ? -7.365 6.082 8.828 1.00 92.88 73 LYS A N 1
ATOM 527 C CA . LYS A 1 73 ? -8.459 5.830 9.783 1.00 92.88 73 LYS A CA 1
ATOM 528 C C . LYS A 1 73 ? -8.469 4.394 10.311 1.00 92.88 73 LYS A C 1
ATOM 530 O O . LYS A 1 73 ? -8.976 4.160 11.398 1.00 92.88 73 LYS A O 1
ATOM 535 N N . TYR A 1 74 ? -7.875 3.465 9.565 1.00 92.38 74 TYR A N 1
ATOM 536 C CA . TYR A 1 74 ? -7.757 2.050 9.907 1.00 92.38 74 TYR A CA 1
ATOM 537 C C . TYR A 1 74 ? -6.324 1.671 10.323 1.00 92.38 74 TYR A C 1
ATOM 539 O O . TYR A 1 74 ? -5.993 0.489 10.377 1.00 92.38 74 TYR A O 1
ATOM 547 N N . ALA A 1 75 ? -5.446 2.645 10.600 1.00 92.94 75 ALA A N 1
ATOM 548 C CA . ALA A 1 75 ? -4.012 2.415 10.811 1.00 92.94 75 ALA A CA 1
ATOM 549 C C . ALA A 1 75 ? -3.678 1.459 11.969 1.00 92.94 75 ALA A C 1
ATOM 551 O O . ALA A 1 75 ? -2.625 0.836 11.962 1.00 92.94 75 ALA A O 1
ATOM 552 N N . ASN A 1 76 ? -4.562 1.328 12.956 1.00 90.56 76 ASN A N 1
ATOM 553 C CA . ASN A 1 76 ? -4.423 0.387 14.069 1.00 90.56 76 ASN A CA 1
ATOM 554 C C . ASN A 1 76 ? -4.828 -1.058 13.719 1.00 90.56 76 ASN A C 1
ATOM 556 O O . ASN A 1 76 ? -4.677 -1.941 14.558 1.00 90.56 76 ASN A O 1
ATOM 560 N N . ARG A 1 77 ? -5.385 -1.289 12.526 1.00 90.75 77 ARG A N 1
ATOM 561 C CA . ARG A 1 77 ? -5.902 -2.589 12.065 1.00 90.75 77 ARG A CA 1
ATOM 562 C C . ARG A 1 77 ? -5.296 -3.043 10.741 1.00 90.75 77 ARG A C 1
ATOM 564 O O . ARG A 1 77 ? -5.393 -4.218 10.395 1.00 90.75 77 ARG A O 1
ATOM 571 N N . VAL A 1 78 ? -4.722 -2.119 9.977 1.00 94.25 78 VAL A N 1
ATOM 572 C CA . VAL A 1 78 ? -3.998 -2.426 8.745 1.00 94.25 78 VAL A CA 1
ATOM 573 C C . VAL A 1 78 ? -2.596 -2.909 9.099 1.00 94.25 78 VAL A C 1
ATOM 575 O O . VAL A 1 78 ? -1.925 -2.335 9.951 1.00 94.25 78 VAL A O 1
ATOM 578 N N . HIS A 1 79 ? -2.158 -3.948 8.403 1.00 95.50 79 HIS A N 1
ATOM 579 C CA . HIS A 1 79 ? -0.774 -4.387 8.354 1.00 95.50 79 HIS A CA 1
ATOM 580 C C . HIS A 1 79 ? -0.377 -4.511 6.883 1.00 95.50 79 HIS A C 1
ATOM 582 O O . HIS A 1 79 ? -0.868 -5.400 6.182 1.00 95.50 79 HIS A O 1
ATOM 588 N N . ASP A 1 80 ? 0.465 -3.591 6.414 1.00 97.31 80 ASP A N 1
ATOM 589 C CA . ASP A 1 80 ? 0.967 -3.564 5.040 1.00 97.31 80 ASP A CA 1
ATOM 590 C C . ASP A 1 80 ? 2.383 -4.136 4.985 1.00 97.31 80 ASP A C 1
ATOM 592 O O . ASP A 1 80 ? 3.349 -3.486 5.384 1.00 97.31 80 ASP A O 1
ATOM 596 N N . TYR A 1 81 ? 2.489 -5.386 4.545 1.00 97.50 81 TYR A N 1
ATOM 597 C CA . TYR A 1 81 ? 3.747 -6.104 4.416 1.00 97.50 81 TYR A CA 1
ATOM 598 C C . TYR A 1 81 ? 4.337 -5.820 3.042 1.00 97.50 81 TYR A C 1
ATOM 600 O O . TYR A 1 81 ? 3.793 -6.249 2.019 1.00 97.50 81 TYR A O 1
ATOM 608 N N . CYS A 1 82 ? 5.477 -5.139 3.040 1.00 97.94 82 CYS A N 1
ATOM 609 C CA . CYS A 1 82 ? 6.262 -4.909 1.842 1.00 97.94 82 CYS A CA 1
A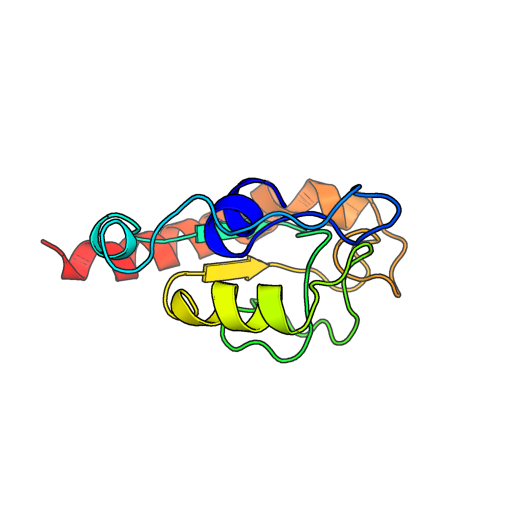TOM 610 C C . CYS A 1 82 ? 7.707 -5.333 2.091 1.00 97.94 82 CYS A C 1
ATOM 612 O O . CYS A 1 82 ? 8.337 -4.902 3.057 1.00 97.94 82 CYS A O 1
ATOM 614 N N . ASP A 1 83 ? 8.218 -6.191 1.212 1.00 97.12 83 ASP A N 1
ATOM 615 C CA . ASP A 1 83 ? 9.552 -6.762 1.347 1.00 97.12 83 ASP A CA 1
ATOM 616 C C . ASP A 1 83 ? 10.496 -5.940 0.477 1.00 97.12 83 ASP A C 1
ATOM 618 O O . ASP A 1 83 ? 10.163 -5.560 -0.648 1.00 97.12 83 ASP A O 1
ATOM 622 N N . ASN A 1 84 ? 11.698 -5.684 0.988 1.00 95.88 84 ASN A N 1
ATOM 623 C CA . ASN A 1 84 ? 12.725 -4.966 0.247 1.00 95.88 84 ASN A CA 1
ATOM 624 C C . ASN A 1 84 ? 12.973 -5.622 -1.120 1.00 95.88 84 ASN A C 1
ATOM 626 O O . ASN A 1 84 ? 13.193 -6.835 -1.215 1.00 95.88 84 ASN A O 1
ATOM 630 N N . LYS A 1 85 ? 13.004 -4.801 -2.171 1.00 95.75 85 LYS A N 1
ATOM 631 C CA . LYS A 1 85 ? 13.156 -5.193 -3.575 1.00 95.75 85 LYS A CA 1
ATOM 632 C C . LYS A 1 85 ? 11.973 -5.946 -4.190 1.00 95.75 85 LYS A C 1
ATOM 634 O O . LYS A 1 85 ? 12.117 -6.331 -5.355 1.00 95.75 85 LYS A O 1
ATOM 639 N N . ASP A 1 86 ? 10.844 -6.149 -3.501 1.00 98.31 86 ASP A N 1
ATOM 640 C CA . ASP A 1 86 ? 9.610 -6.591 -4.169 1.00 98.31 86 ASP A CA 1
ATOM 641 C C . ASP A 1 86 ? 9.269 -5.578 -5.263 1.00 98.31 86 ASP A C 1
ATOM 643 O O . ASP A 1 86 ? 8.850 -4.462 -4.984 1.00 98.31 86 ASP A O 1
ATOM 647 N N . GLY A 1 87 ? 9.390 -5.995 -6.524 1.00 97.38 87 GLY A N 1
ATOM 648 C CA . GLY A 1 87 ? 9.169 -5.121 -7.673 1.00 97.38 87 GLY A CA 1
ATOM 649 C C . GLY A 1 87 ? 7.729 -4.640 -7.872 1.00 97.38 87 GLY A C 1
ATOM 650 O O . GLY A 1 87 ? 7.421 -4.151 -8.957 1.00 97.38 87 GLY A O 1
ATOM 651 N N . VAL A 1 88 ? 6.819 -4.824 -6.917 1.00 97.75 88 VAL A N 1
ATOM 652 C CA . VAL A 1 88 ? 5.436 -4.339 -6.950 1.00 97.75 88 VAL A CA 1
ATOM 653 C C . VAL A 1 88 ? 5.158 -3.331 -5.836 1.00 97.75 88 VAL A C 1
ATOM 655 O O . VAL A 1 88 ? 4.703 -2.225 -6.143 1.00 97.75 88 VAL A O 1
ATOM 658 N N . CYS A 1 89 ? 5.422 -3.682 -4.576 1.00 98.00 89 CYS A N 1
ATOM 659 C CA . CYS A 1 89 ? 5.208 -2.781 -3.437 1.00 98.00 89 CYS A CA 1
ATOM 660 C C . CYS A 1 89 ? 6.414 -1.874 -3.144 1.00 98.00 89 CYS A C 1
ATOM 662 O O . CYS A 1 89 ? 6.255 -0.827 -2.523 1.00 98.00 89 CYS A O 1
ATOM 664 N N . ASP A 1 90 ? 7.597 -2.235 -3.641 1.00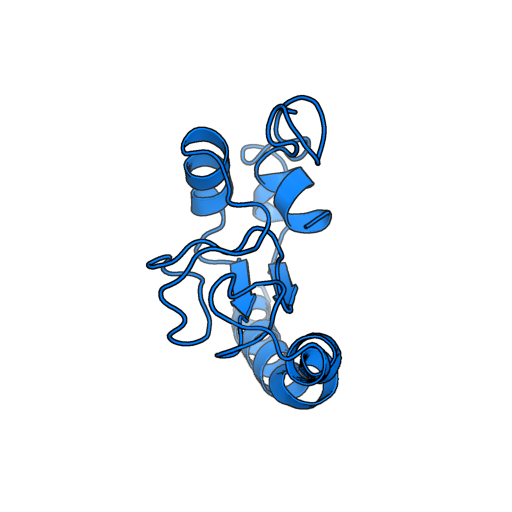 98.25 90 ASP A N 1
ATOM 665 C CA . ASP A 1 90 ? 8.802 -1.416 -3.647 1.00 98.25 90 ASP A CA 1
ATOM 666 C C . ASP A 1 90 ? 9.132 -1.066 -5.104 1.00 98.25 90 ASP A C 1
ATOM 668 O O . ASP A 1 90 ? 9.725 -1.846 -5.850 1.00 98.25 90 ASP A O 1
ATOM 672 N N . ALA A 1 91 ? 8.734 0.126 -5.547 1.00 97.19 91 ALA A N 1
ATOM 673 C CA . ALA A 1 91 ? 8.965 0.577 -6.918 1.00 97.19 91 ALA A CA 1
ATOM 674 C C . ALA A 1 91 ? 10.456 0.775 -7.259 1.00 97.19 91 ALA A C 1
ATOM 676 O O . ALA A 1 91 ? 10.785 0.912 -8.437 1.00 97.19 91 ALA A O 1
ATOM 677 N N . ALA A 1 92 ? 11.357 0.782 -6.267 1.00 96.94 92 ALA A N 1
ATOM 678 C CA . ALA A 1 92 ? 12.802 0.740 -6.500 1.00 96.94 92 ALA A CA 1
ATOM 679 C C . ALA A 1 92 ? 13.323 -0.698 -6.719 1.00 96.94 92 ALA A C 1
ATOM 681 O O . ALA A 1 92 ? 14.468 -0.894 -7.135 1.00 96.94 92 ALA A O 1
ATOM 682 N N . GLY A 1 93 ? 12.489 -1.703 -6.446 1.00 96.75 93 GLY A N 1
ATOM 683 C CA . GLY A 1 93 ? 12.760 -3.120 -6.616 1.00 96.75 93 GLY A CA 1
ATOM 684 C C . GLY A 1 93 ? 12.388 -3.681 -7.989 1.00 96.75 93 GLY A C 1
ATOM 685 O O . GLY A 1 93 ? 11.666 -3.084 -8.786 1.00 96.75 93 GLY A O 1
ATOM 686 N N . THR A 1 94 ? 12.865 -4.897 -8.258 1.00 97.62 94 THR A N 1
ATOM 687 C CA . THR A 1 94 ? 12.539 -5.670 -9.474 1.00 97.62 94 THR A CA 1
ATOM 688 C C . THR A 1 94 ? 12.305 -7.159 -9.198 1.00 97.62 94 THR A C 1
ATOM 690 O O . THR A 1 94 ? 12.055 -7.931 -10.125 1.00 97.62 94 THR A O 1
ATOM 693 N N . ASN A 1 95 ? 12.370 -7.596 -7.935 1.00 97.62 95 ASN A N 1
ATOM 694 C CA . ASN A 1 95 ? 12.307 -9.006 -7.569 1.00 97.62 95 ASN A CA 1
ATOM 695 C C . ASN A 1 95 ? 10.855 -9.485 -7.433 1.00 97.62 95 ASN A C 1
ATOM 697 O O . ASN A 1 95 ? 10.239 -9.351 -6.378 1.00 97.62 95 ASN A O 1
ATOM 701 N N . LEU A 1 96 ? 10.319 -10.101 -8.485 1.00 97.31 96 LEU A N 1
ATOM 702 C CA . LEU A 1 96 ? 8.976 -10.692 -8.450 1.00 97.31 96 LEU A CA 1
ATOM 703 C C . LEU A 1 96 ? 8.892 -11.974 -7.608 1.00 97.31 96 LEU A C 1
ATOM 705 O O . LEU A 1 96 ? 7.801 -12.347 -7.187 1.00 97.31 96 LEU A O 1
ATOM 709 N N . SER A 1 97 ? 10.014 -12.637 -7.315 1.00 97.69 97 SER A N 1
ATOM 710 C CA . SER A 1 97 ? 10.007 -13.792 -6.410 1.00 97.69 97 SER A CA 1
ATOM 711 C C . SER A 1 97 ? 9.717 -13.374 -4.968 1.00 97.69 97 SER A C 1
ATOM 713 O O . SER A 1 97 ? 9.055 -14.119 -4.254 1.00 97.69 97 SER A O 1
ATOM 715 N N . ALA A 1 98 ? 10.156 -12.178 -4.552 1.00 96.81 98 ALA A N 1
ATOM 716 C CA . ALA A 1 98 ? 9.757 -11.605 -3.264 1.00 96.81 98 ALA A CA 1
ATOM 717 C C . ALA A 1 98 ? 8.240 -11.346 -3.229 1.00 96.81 98 ALA A C 1
ATOM 719 O O . ALA A 1 98 ? 7.577 -11.720 -2.265 1.00 96.81 98 ALA A O 1
ATOM 720 N N . HIS A 1 99 ? 7.676 -10.844 -4.335 1.00 97.69 99 HIS A N 1
ATOM 721 C CA . HIS A 1 99 ? 6.250 -10.529 -4.442 1.00 97.69 99 HIS A CA 1
ATOM 722 C C . HIS A 1 99 ? 5.312 -11.716 -4.183 1.00 97.69 99 HIS A C 1
ATOM 724 O O . HIS A 1 99 ? 4.229 -11.568 -3.625 1.00 97.69 99 HIS A O 1
ATOM 730 N N . ILE A 1 100 ? 5.708 -12.920 -4.594 1.00 96.56 100 ILE A N 1
ATOM 731 C CA . ILE A 1 100 ? 4.873 -14.123 -4.463 1.00 96.56 100 ILE A CA 1
ATOM 732 C C . ILE A 1 100 ? 5.169 -14.927 -3.188 1.00 96.56 100 ILE A C 1
ATOM 734 O O . ILE A 1 100 ? 4.546 -15.964 -2.958 1.00 96.56 100 ILE A O 1
ATOM 738 N N . ALA A 1 101 ? 6.106 -14.473 -2.349 1.00 96.38 101 ALA A N 1
ATOM 739 C CA . ALA A 1 101 ? 6.591 -15.226 -1.192 1.00 96.38 101 ALA A CA 1
ATOM 740 C C . ALA A 1 101 ? 5.888 -14.881 0.135 1.00 96.38 101 ALA A C 1
ATOM 742 O O . ALA A 1 101 ? 6.099 -15.583 1.128 1.00 96.38 101 ALA A O 1
ATOM 743 N N . TYR A 1 102 ? 5.024 -13.857 0.175 1.00 96.50 102 TYR A N 1
ATOM 744 C CA . TYR A 1 102 ? 4.438 -13.351 1.425 1.00 96.50 102 TYR A CA 1
ATOM 745 C C . TYR A 1 102 ? 3.702 -14.398 2.255 1.00 96.50 102 TYR A C 1
ATOM 747 O O . TYR A 1 102 ? 3.844 -14.421 3.474 1.00 96.50 102 TYR A O 1
ATOM 755 N N . VAL A 1 103 ? 2.941 -15.297 1.627 1.00 93.88 103 VAL A N 1
ATOM 756 C CA . VAL A 1 103 ? 2.222 -16.348 2.367 1.00 93.88 103 VAL A CA 1
ATOM 757 C C . VAL A 1 103 ? 3.204 -17.272 3.093 1.00 93.88 103 VAL A C 1
ATOM 759 O O . VAL A 1 103 ? 2.969 -17.661 4.233 1.00 93.88 103 VAL A O 1
ATOM 762 N N . THR A 1 104 ? 4.334 -17.591 2.472 1.00 95.94 104 THR A N 1
ATOM 763 C CA . THR A 1 104 ? 5.358 -18.442 3.085 1.00 95.94 104 THR A CA 1
ATOM 764 C C . THR A 1 104 ? 6.099 -17.713 4.207 1.00 95.94 104 THR A C 1
ATOM 766 O O . THR A 1 104 ? 6.377 -18.310 5.244 1.00 95.94 104 THR A O 1
ATOM 769 N N . ILE A 1 105 ? 6.407 -16.427 4.019 1.00 94.62 105 ILE A N 1
ATOM 770 C CA . ILE A 1 105 ? 7.246 -15.646 4.941 1.00 94.62 105 ILE A CA 1
ATOM 771 C C . ILE A 1 105 ? 6.433 -15.104 6.127 1.00 94.62 105 ILE A C 1
ATOM 773 O O . ILE A 1 105 ? 6.850 -15.213 7.280 1.00 94.62 105 ILE A O 1
ATOM 777 N N . TRP A 1 106 ? 5.259 -14.532 5.859 1.00 95.38 106 TRP A N 1
ATOM 778 C CA . TRP A 1 106 ? 4.553 -13.657 6.795 1.00 95.38 106 TRP A CA 1
ATOM 779 C C . TRP A 1 106 ? 3.284 -14.247 7.395 1.00 95.38 106 TRP A C 1
ATOM 781 O O . TRP A 1 106 ? 2.818 -13.731 8.410 1.00 95.38 106 TRP A O 1
ATOM 791 N N . ASN A 1 107 ? 2.728 -15.331 6.848 1.00 93.44 107 ASN A N 1
ATOM 792 C CA . ASN A 1 107 ? 1.418 -15.825 7.285 1.00 93.44 107 ASN A CA 1
ATOM 793 C C . ASN A 1 107 ? 1.396 -16.231 8.770 1.00 93.44 107 ASN A C 1
ATOM 795 O O . ASN A 1 107 ? 0.444 -15.929 9.484 1.00 93.44 107 ASN A O 1
ATOM 799 N N . LYS A 1 108 ? 2.484 -16.820 9.286 1.00 93.50 108 LYS A N 1
ATOM 800 C CA . LYS A 1 108 ? 2.599 -17.138 10.722 1.00 93.50 108 LYS A CA 1
ATOM 801 C C . LYS A 1 108 ? 2.613 -15.878 11.597 1.00 93.50 108 LYS A C 1
ATOM 803 O O . LYS A 1 108 ? 1.928 -15.825 12.621 1.00 93.50 108 LYS A O 1
ATOM 808 N N . THR A 1 109 ? 3.377 -14.866 11.196 1.00 91.81 109 THR A N 1
ATOM 809 C CA . THR A 1 109 ? 3.465 -13.581 11.904 1.00 91.81 109 THR A CA 1
ATOM 810 C C . THR A 1 109 ? 2.123 -12.858 11.880 1.00 91.81 109 THR A C 1
ATOM 812 O O . THR A 1 109 ? 1.632 -12.434 12.924 1.00 91.81 109 THR A O 1
ATOM 815 N N . ALA A 1 110 ? 1.493 -12.784 10.708 1.00 91.69 110 ALA A N 1
ATOM 816 C CA . ALA A 1 110 ? 0.197 -12.152 10.529 1.00 91.69 110 ALA A CA 1
ATOM 817 C C . ALA A 1 110 ? -0.892 -12.847 11.357 1.00 91.69 110 ALA A C 1
ATOM 819 O O . ALA A 1 110 ? -1.609 -12.180 12.095 1.00 91.69 110 ALA A O 1
ATOM 820 N N . ALA A 1 111 ? -0.957 -14.183 11.338 1.00 89.69 111 ALA A N 1
ATOM 821 C CA . ALA A 1 111 ? -1.899 -14.947 12.156 1.00 89.69 111 ALA A CA 1
ATOM 822 C C . ALA A 1 111 ? -1.714 -14.706 13.665 1.00 89.69 111 ALA A C 1
ATOM 824 O O . ALA A 1 111 ? -2.691 -14.600 14.404 1.00 89.69 111 ALA A O 1
ATOM 825 N N . THR A 1 112 ? -0.470 -14.565 14.128 1.00 86.56 112 THR A N 1
ATOM 826 C CA . THR A 1 112 ? -0.178 -14.257 15.539 1.00 86.56 112 THR A CA 1
ATOM 827 C C . THR A 1 112 ? -0.637 -12.841 15.915 1.00 86.56 112 THR A C 1
ATOM 829 O O . THR A 1 112 ? -1.223 -12.633 16.981 1.00 86.56 112 THR A O 1
ATOM 832 N N . GLY A 1 113 ? -0.427 -11.866 15.024 1.00 77.88 113 GLY A N 1
ATOM 833 C CA . GLY A 1 113 ? -0.948 -10.506 15.184 1.00 77.88 113 GLY A CA 1
ATOM 834 C C . GLY A 1 113 ? -2.479 -10.474 15.244 1.00 77.88 113 GLY A C 1
ATOM 835 O O . GLY A 1 113 ? -3.047 -9.873 16.157 1.00 77.88 113 GLY A O 1
ATOM 836 N N . LEU A 1 114 ? -3.145 -11.206 14.342 1.00 80.56 114 LEU A N 1
ATOM 837 C CA . LEU A 1 114 ? -4.604 -11.358 14.324 1.00 80.56 114 LEU A CA 1
ATOM 838 C C . LEU A 1 114 ? -5.147 -11.947 15.629 1.00 80.56 114 LEU A C 1
ATOM 840 O O . LEU A 1 114 ? -6.118 -11.424 16.176 1.00 80.56 114 LEU A O 1
ATOM 844 N N . TRP A 1 115 ? -4.512 -13.006 16.140 1.00 66.56 115 TRP A N 1
ATOM 845 C CA . TRP A 1 115 ? -4.896 -13.636 17.405 1.00 66.56 115 TRP A CA 1
ATOM 846 C C . TRP A 1 115 ? -4.841 -12.646 18.572 1.00 66.56 115 TRP A C 1
ATOM 848 O O . TRP A 1 115 ? -5.769 -12.575 19.376 1.00 66.56 115 TRP A O 1
ATOM 858 N N . THR A 1 116 ? -3.790 -11.829 18.634 1.00 66.38 116 THR A N 1
ATOM 859 C CA . THR A 1 116 ? -3.619 -10.820 19.691 1.00 66.38 116 THR A CA 1
ATOM 860 C C . THR A 1 116 ? -4.656 -9.701 19.570 1.00 66.38 116 THR A C 1
ATOM 862 O O . THR A 1 116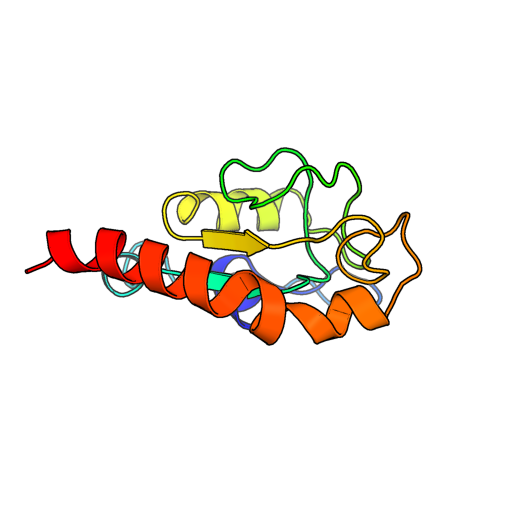 ? -5.210 -9.256 20.569 1.00 66.38 116 THR A O 1
ATOM 865 N N . CYS A 1 117 ? -4.973 -9.279 18.343 1.00 66.44 117 CYS A N 1
ATOM 866 C CA . CYS A 1 117 ? -5.993 -8.266 18.097 1.00 66.44 117 CYS A CA 1
ATOM 867 C C . CYS A 1 117 ? -7.394 -8.759 18.493 1.00 66.44 117 CYS A C 1
ATOM 869 O O . CYS A 1 117 ? -8.087 -8.080 19.241 1.00 66.44 117 CYS A O 1
ATOM 871 N N . CYS A 1 118 ? -7.799 -9.955 18.058 1.00 66.06 118 CYS A N 1
ATOM 872 C CA . CYS A 1 118 ? -9.174 -10.443 18.221 1.00 66.06 118 CYS A CA 1
ATOM 873 C C . CYS A 1 118 ? -9.463 -11.050 19.603 1.00 66.06 118 CYS A C 1
ATOM 875 O O . CYS A 1 118 ? -10.619 -11.108 20.007 1.00 66.06 118 CYS A O 1
ATOM 877 N N . SER A 1 119 ? -8.443 -11.474 20.354 1.00 59.88 119 SER A N 1
ATOM 878 C CA . SER A 1 119 ? -8.616 -12.008 21.718 1.00 59.88 119 SER A CA 1
ATOM 879 C C . SER A 1 119 ? -8.996 -10.948 22.756 1.00 59.88 119 SER A C 1
ATOM 881 O O . SER A 1 119 ? -9.416 -11.299 23.850 1.00 59.88 119 SER A O 1
ATOM 883 N N . THR A 1 120 ? -8.898 -9.662 22.411 1.00 53.78 120 THR A N 1
ATOM 884 C CA . THR A 1 120 ? -9.379 -8.548 23.248 1.00 53.78 120 THR A CA 1
ATOM 885 C C . THR A 1 120 ? -10.841 -8.168 22.974 1.00 53.78 120 THR A C 1
ATOM 887 O O . THR A 1 120 ? -11.377 -7.291 23.646 1.00 53.78 120 THR A O 1
ATOM 890 N N . TRP A 1 121 ? -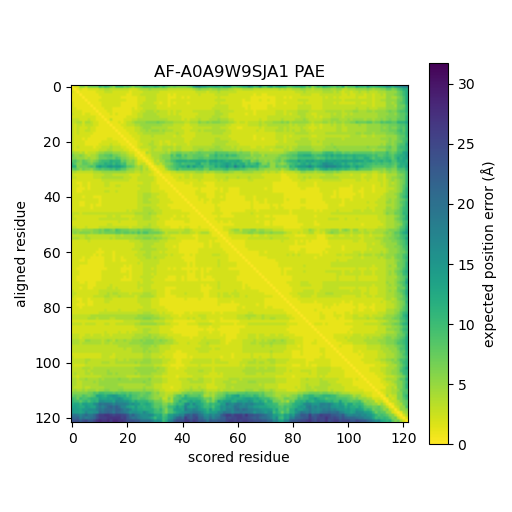11.489 -8.831 22.007 1.00 50.00 121 TRP A N 1
ATOM 891 C CA . TRP A 1 121 ? -12.910 -8.660 21.670 1.00 50.00 121 TRP A CA 1
ATOM 892 C C . TRP A 1 121 ? -13.807 -9.760 22.264 1.00 50.00 121 TRP A C 1
ATOM 894 O O . TRP A 1 121 ? -15.011 -9.755 22.002 1.00 50.00 121 TRP A O 1
ATOM 904 N N . ALA A 1 122 ? -13.226 -10.704 23.014 1.00 43.75 122 ALA A N 1
ATOM 905 C CA . ALA A 1 122 ? -13.916 -11.812 23.677 1.00 43.75 122 ALA A CA 1
ATOM 906 C C . ALA A 1 122 ? -14.152 -11.527 25.166 1.00 43.75 122 ALA A C 1
ATOM 908 O O . ALA A 1 122 ? -13.257 -10.920 25.798 1.00 43.75 122 ALA A O 1
#

Radius of gyration: 14.25 Å; Cα contacts (8 Å, |Δi|>4): 221; chains: 1; bounding box: 34×30×39 Å

Organism: NCBI:txid1131564

Mean predicted aligned error: 4.02 Å

Solvent-accessible surface area (backbone atoms only — not comparable to full-atom values): 6679 Å² total; per-residue (Å²): 83,72,73,59,20,36,47,17,19,40,47,65,69,52,96,67,31,67,69,44,74,44,75,51,52,69,91,80,48,45,92,76,56,80,65,43,83,35,69,38,23,34,44,29,62,46,94,46,91,25,50,45,70,82,52,74,44,38,12,70,53,51,60,50,75,68,27,47,61,41,40,54,79,43,37,94,34,38,39,40,36,36,55,81,40,9,39,38,17,19,51,87,24,74,36,60,69,57,54,74,37,44,69,81,73,40,44,70,58,51,51,54,52,50,51,63,59,55,62,74,77,109

pLDDT: mean 91.61, std 10.31, range [43.75, 98.31]

Foldseek 3Di:
DVVLCLQQWDDDCPPRNDTGHRVDDCVPCVVVQLAAEAALALQAAPPQLQEDDHQHAAHVRHDDPSSVVRSNSCSVHYHHYDDPQCVGRRVVHDDVVSRVCCCVPCVVVVVVVSCVSCVVVD

Secondary 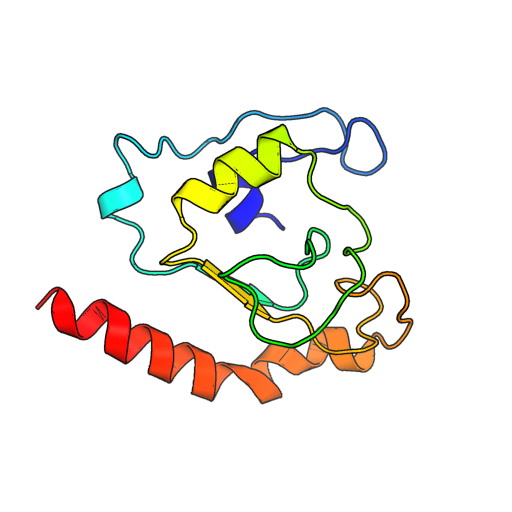structure (DSSP, 8-state):
-HHHHHHH----SBTTBS----SS-HHHHGGG---EEEES-TT--TT-TTEES---S--SSPPPHHHHHHHGGGTTTEEEE--TTBTTT-TT--BHHHHT-HHHHHHHHHHHHHHHHHTT--